Protein AF-A0A1X0QEI9-F1 (afdb_monomer_lite)

Organism: NCBI:txid1081669

Secondary structure (DSSP, 8-state):
--PPPPHHHHHHHHHHHHTT--HHHHHHHHT--HHHHHHHHHHHHTT--TT------------GGG--

Sequence (68 aa):
MSKQLSYELLVLINDNFLKGISQRMIAIKGGVSKTAVSNVKFKIDENIPITRKYGSGRPEKLNDDLKL

Foldseek 3Di:
DPDQDDPVLLVVLVVCVVVVHDLVVSCVVSVHDSVVSVVSVVCVVVVHPSPDDPDVPPPPPPPPVPPD

Radius of gyration: 16.99 Å; chains: 1; bounding box: 44×41×32 Å

pLDDT: mean 78.52, std 16.86, range [40.62, 95.12]

Structure (mmCIF, N/CA/C/O backbone):
data_AF-A0A1X0QEI9-F1
#
_entry.id   AF-A0A1X0QEI9-F1
#
loop_
_atom_site.group_PDB
_atom_site.id
_atom_site.type_symbol
_atom_site.label_atom_id
_atom_site.label_alt_id
_atom_site.label_comp_id
_atom_site.label_asym_id
_atom_site.label_entity_id
_atom_site.label_seq_id
_atom_site.pdbx_PDB_ins_code
_atom_site.Cartn_x
_atom_site.Cartn_y
_atom_site.Cartn_z
_atom_site.occupancy
_atom_site.B_iso_or_equiv
_atom_site.auth_seq_id
_atom_site.auth_comp_id
_atom_site.auth_asym_id
_atom_site.auth_atom_id
_atom_site.pdbx_PDB_model_num
ATOM 1 N N . MET A 1 1 ? 5.181 -9.322 16.253 1.00 40.62 1 MET A N 1
ATOM 2 C CA . MET A 1 1 ? 4.210 -9.942 15.322 1.00 40.62 1 MET A CA 1
ATOM 3 C C . MET A 1 1 ? 3.817 -8.918 14.261 1.00 40.62 1 MET A C 1
ATOM 5 O O . MET A 1 1 ? 2.887 -8.153 14.486 1.00 40.62 1 MET A O 1
ATOM 9 N N . SER A 1 2 ? 4.543 -8.828 13.140 1.00 55.03 2 SER A N 1
ATOM 10 C CA . SER A 1 2 ? 4.067 -8.025 12.007 1.00 55.03 2 SER A CA 1
ATOM 11 C C . SER A 1 2 ? 2.953 -8.811 11.316 1.00 55.03 2 SER A C 1
ATOM 13 O O . SER A 1 2 ? 3.196 -9.828 10.670 1.00 55.03 2 SER A O 1
ATOM 15 N N . LYS A 1 3 ? 1.700 -8.389 11.503 1.00 68.44 3 LYS A N 1
ATOM 16 C CA . LYS A 1 3 ? 0.601 -8.922 10.695 1.00 68.44 3 LYS A CA 1
ATOM 17 C C . LYS A 1 3 ? 0.817 -8.422 9.270 1.00 68.44 3 LYS A C 1
ATOM 19 O O . LYS A 1 3 ? 0.874 -7.216 9.037 1.00 68.44 3 LYS A O 1
ATOM 24 N N . GLN A 1 4 ? 1.024 -9.351 8.345 1.00 76.38 4 GLN A N 1
ATOM 25 C CA . GLN A 1 4 ? 1.146 -9.031 6.931 1.00 76.38 4 GLN A CA 1
ATOM 26 C C . GLN A 1 4 ? -0.203 -8.482 6.446 1.00 76.38 4 GLN A C 1
ATOM 28 O O . GLN A 1 4 ? -1.250 -8.994 6.843 1.00 76.38 4 GLN A O 1
ATOM 33 N N . LEU A 1 5 ? -0.181 -7.415 5.643 1.00 82.94 5 LEU A N 1
ATOM 34 C CA . LEU A 1 5 ? -1.408 -6.883 5.047 1.00 82.94 5 LEU A CA 1
ATOM 35 C C . LEU A 1 5 ? -2.014 -7.940 4.121 1.00 82.94 5 LEU A C 1
ATOM 37 O O . LEU A 1 5 ? -1.276 -8.633 3.414 1.00 82.94 5 LEU A O 1
ATOM 41 N N . SER A 1 6 ? -3.342 -8.060 4.131 1.00 85.62 6 SER A N 1
ATOM 42 C CA . SER A 1 6 ? -4.037 -8.941 3.196 1.00 85.62 6 SER A CA 1
ATOM 43 C C . SER A 1 6 ? -3.845 -8.445 1.764 1.00 85.62 6 SER A C 1
ATOM 45 O O . SER A 1 6 ? -3.667 -7.251 1.518 1.00 85.62 6 SER A O 1
ATOM 47 N N . TYR A 1 7 ? -3.890 -9.372 0.809 1.00 84.12 7 TYR A N 1
ATOM 48 C CA . TYR A 1 7 ? -3.762 -9.041 -0.607 1.00 84.12 7 TYR A CA 1
ATOM 49 C C . TYR A 1 7 ? -4.841 -8.049 -1.066 1.00 84.12 7 TYR A C 1
ATOM 51 O O . TYR A 1 7 ? -4.530 -7.062 -1.724 1.00 84.12 7 TYR A O 1
ATOM 59 N N . GLU A 1 8 ? -6.083 -8.249 -0.628 1.00 86.06 8 GLU A N 1
ATOM 60 C CA . GLU A 1 8 ? -7.214 -7.355 -0.909 1.00 86.06 8 GLU A CA 1
ATOM 61 C C . GLU A 1 8 ? -6.934 -5.915 -0.470 1.00 86.06 8 GLU A C 1
ATOM 63 O O . GLU A 1 8 ? -7.192 -4.963 -1.206 1.00 86.06 8 GLU A O 1
ATOM 68 N N . LEU A 1 9 ? -6.340 -5.746 0.714 1.00 88.56 9 LEU A N 1
ATOM 69 C CA . LEU A 1 9 ? -6.019 -4.429 1.240 1.00 88.56 9 LEU A CA 1
ATOM 70 C C . LEU A 1 9 ? -4.882 -3.761 0.454 1.00 88.56 9 LEU A C 1
ATOM 72 O O . LEU A 1 9 ? -4.879 -2.545 0.284 1.00 88.56 9 LEU A O 1
ATOM 76 N N . LEU A 1 10 ? -3.929 -4.544 -0.056 1.00 88.12 10 LEU A N 1
ATOM 77 C CA . LEU A 1 10 ? -2.855 -4.044 -0.915 1.00 88.12 10 LEU A CA 1
ATOM 78 C C . LEU A 1 10 ? -3.391 -3.547 -2.262 1.00 88.12 10 LEU A C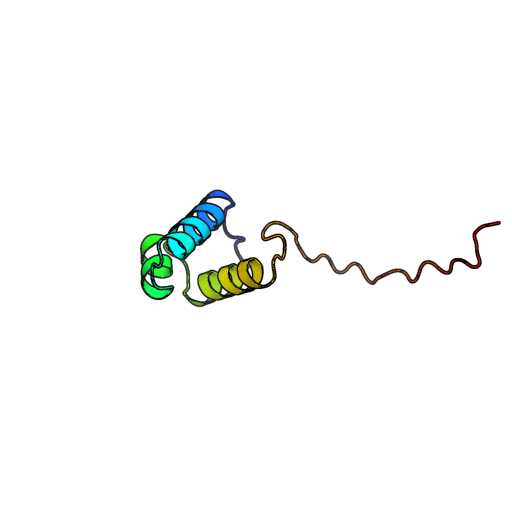 1
ATOM 80 O O . LEU A 1 10 ? -2.996 -2.467 -2.704 1.00 88.12 10 LEU A O 1
ATOM 84 N N . VAL A 1 11 ? -4.316 -4.293 -2.874 1.00 87.31 11 VAL A N 1
ATOM 85 C CA . VAL A 1 11 ? -5.011 -3.875 -4.104 1.00 87.31 11 VAL A CA 1
ATOM 86 C C . VAL A 1 11 ? -5.791 -2.585 -3.854 1.00 87.31 11 VAL A C 1
ATOM 88 O O . VAL A 1 11 ? -5.627 -1.615 -4.589 1.00 87.31 11 VAL A O 1
ATOM 91 N N . LEU A 1 12 ? -6.544 -2.518 -2.751 1.00 90.38 12 LEU A N 1
ATOM 92 C CA . LEU A 1 12 ? -7.300 -1.323 -2.379 1.00 90.38 12 LEU A CA 1
ATOM 93 C C . LEU A 1 12 ? -6.395 -0.096 -2.175 1.00 90.38 12 LEU A C 1
ATOM 95 O O . LEU A 1 12 ? -6.743 1.013 -2.582 1.00 90.38 12 LEU A O 1
ATOM 99 N N . ILE A 1 13 ? -5.233 -0.263 -1.536 1.00 90.88 13 ILE A N 1
ATOM 100 C CA . ILE A 1 13 ? -4.254 0.819 -1.368 1.00 90.88 13 ILE A CA 1
ATOM 101 C C . ILE A 1 13 ? -3.757 1.310 -2.736 1.00 90.88 13 ILE A C 1
ATOM 103 O O . ILE A 1 13 ? -3.712 2.522 -2.953 1.00 90.88 13 ILE A O 1
ATOM 107 N N . ASN A 1 14 ? -3.434 0.396 -3.655 1.00 89.62 14 ASN A N 1
ATOM 108 C CA . ASN A 1 14 ? -2.964 0.738 -4.998 1.00 89.62 14 ASN A CA 1
ATOM 109 C C . ASN A 1 14 ? -4.024 1.509 -5.802 1.00 89.62 14 ASN A C 1
ATOM 111 O O . ASN A 1 14 ? -3.742 2.585 -6.325 1.00 89.62 14 ASN A O 1
ATOM 115 N N . ASP A 1 15 ? -5.270 1.032 -5.811 1.00 92.06 15 ASP A N 1
ATOM 116 C CA . ASP A 1 15 ? -6.378 1.701 -6.502 1.00 92.06 15 ASP A CA 1
ATOM 117 C C . ASP A 1 15 ? -6.620 3.119 -5.977 1.00 92.06 15 ASP A C 1
ATOM 119 O O . ASP A 1 15 ? -6.909 4.043 -6.738 1.00 92.06 15 ASP A O 1
ATOM 123 N N . ASN A 1 16 ? -6.499 3.318 -4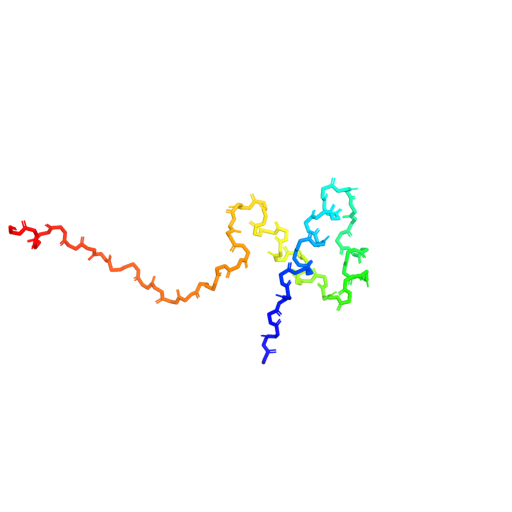.663 1.00 93.31 16 ASN A N 1
ATOM 124 C CA . ASN A 1 16 ? -6.646 4.643 -4.071 1.00 93.31 16 ASN A CA 1
ATOM 125 C C . ASN A 1 16 ? -5.485 5.578 -4.449 1.00 93.31 16 ASN A C 1
ATOM 127 O O . ASN A 1 16 ? -5.719 6.773 -4.635 1.00 93.31 16 ASN A O 1
ATOM 131 N N . PHE A 1 17 ? -4.261 5.060 -4.600 1.00 91.81 17 PHE A N 1
ATOM 132 C CA . PHE A 1 17 ? -3.141 5.847 -5.119 1.00 91.81 17 PHE A CA 1
ATOM 133 C C . PHE A 1 17 ? -3.345 6.251 -6.578 1.00 91.81 17 PHE A C 1
ATOM 135 O O . PHE A 1 17 ? -3.134 7.416 -6.905 1.00 91.81 17 PHE A O 1
ATOM 142 N N . LEU A 1 18 ? -3.834 5.340 -7.426 1.00 89.50 18 LEU A N 1
ATOM 143 C CA . LEU A 1 18 ? -4.180 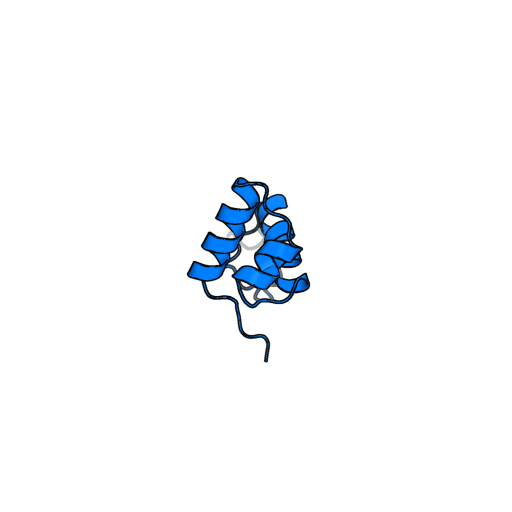5.646 -8.820 1.00 89.50 18 LEU A CA 1
ATOM 144 C C . LEU A 1 18 ? -5.275 6.718 -8.925 1.00 89.50 18 LEU A C 1
ATOM 146 O O . LEU A 1 18 ? -5.265 7.534 -9.840 1.00 89.50 18 LEU A O 1
ATOM 150 N N . LYS A 1 19 ? -6.184 6.771 -7.945 1.00 94.06 19 LYS A N 1
ATOM 151 C CA . LYS A 1 19 ? -7.217 7.813 -7.813 1.00 94.06 19 LYS A CA 1
ATOM 152 C C . LYS A 1 19 ? -6.702 9.128 -7.205 1.00 94.06 19 LYS A C 1
ATOM 154 O O . LYS A 1 19 ? -7.502 10.018 -6.930 1.00 94.06 19 LYS A O 1
ATOM 159 N N . GLY A 1 20 ? -5.399 9.253 -6.942 1.00 93.06 20 GLY A N 1
ATOM 160 C CA . GLY A 1 20 ? -4.789 10.461 -6.378 1.00 93.06 20 GLY A CA 1
ATOM 161 C C . GLY A 1 20 ? -5.133 10.719 -4.907 1.00 93.06 20 GLY A C 1
ATOM 162 O O . GLY A 1 20 ? -4.996 11.842 -4.422 1.00 93.06 20 GLY A O 1
ATOM 163 N N . ILE A 1 21 ? -5.597 9.706 -4.169 1.00 94.94 21 ILE A N 1
ATOM 164 C CA . ILE A 1 21 ? -5.983 9.869 -2.766 1.00 94.94 21 ILE A CA 1
ATOM 165 C C . ILE A 1 21 ? -4.734 9.987 -1.885 1.00 94.94 21 ILE A C 1
ATOM 167 O O . ILE A 1 21 ? -3.755 9.255 -2.033 1.00 94.94 21 ILE A O 1
ATOM 171 N N . SER A 1 22 ? -4.777 10.895 -0.907 1.00 94.00 22 SER A N 1
ATOM 172 C CA . SER A 1 22 ? -3.663 11.091 0.020 1.00 94.00 22 SER A CA 1
ATOM 173 C C . SER A 1 22 ? -3.417 9.864 0.909 1.00 94.00 22 SER A C 1
ATOM 175 O O . SER A 1 22 ? -4.348 9.216 1.393 1.00 94.00 22 SER A O 1
ATOM 177 N N . GLN A 1 23 ? -2.147 9.604 1.232 1.00 94.31 23 GLN A N 1
ATOM 178 C CA . GLN A 1 23 ? -1.740 8.505 2.122 1.00 94.31 23 GLN A CA 1
ATOM 179 C C . GLN A 1 23 ? -2.482 8.504 3.464 1.00 94.31 23 GLN A C 1
ATOM 181 O O . GLN A 1 23 ? -2.798 7.448 4.005 1.00 94.31 23 GLN A O 1
ATOM 186 N N . ARG A 1 24 ? -2.759 9.695 4.014 1.00 94.44 24 ARG A N 1
ATOM 187 C CA . ARG A 1 24 ? -3.481 9.845 5.284 1.00 94.44 24 ARG A CA 1
ATOM 188 C C . ARG A 1 24 ? -4.907 9.316 5.170 1.00 94.44 24 ARG A C 1
ATOM 190 O O . ARG A 1 24 ? -5.355 8.592 6.051 1.00 94.44 24 ARG A O 1
ATOM 197 N N . MET A 1 25 ? -5.599 9.659 4.088 1.00 95.12 25 MET A N 1
ATOM 198 C CA . MET A 1 25 ? -6.964 9.206 3.842 1.00 95.12 25 MET A CA 1
ATOM 199 C C . MET A 1 25 ? -7.006 7.693 3.589 1.00 95.12 25 MET A C 1
ATOM 201 O O . MET A 1 25 ? -7.891 7.014 4.098 1.00 95.12 25 MET A O 1
ATOM 205 N N . ILE A 1 26 ? -6.020 7.157 2.862 1.00 95.12 26 ILE A N 1
ATOM 206 C CA . ILE A 1 26 ? -5.873 5.713 2.625 1.00 95.12 26 ILE A CA 1
ATOM 207 C C . ILE A 1 26 ? -5.672 4.961 3.944 1.00 95.12 26 ILE A C 1
ATOM 209 O O . ILE A 1 26 ? -6.334 3.955 4.179 1.00 95.12 26 ILE A O 1
ATOM 213 N N . ALA A 1 27 ? -4.808 5.471 4.825 1.00 94.62 27 ALA A N 1
ATOM 214 C CA . ALA A 1 27 ? -4.560 4.884 6.139 1.00 94.62 27 ALA A CA 1
ATOM 215 C C . ALA A 1 27 ? -5.839 4.812 6.991 1.00 94.62 27 ALA A C 1
ATOM 217 O O . ALA A 1 27 ? -6.142 3.766 7.560 1.00 94.62 27 ALA A O 1
ATOM 218 N N . ILE A 1 28 ? -6.622 5.898 7.013 1.00 94.12 28 ILE A N 1
ATOM 219 C CA . ILE A 1 28 ? -7.903 5.958 7.733 1.00 94.12 28 ILE A CA 1
ATOM 220 C C . ILE A 1 28 ? -8.912 4.969 7.133 1.00 94.12 28 ILE A C 1
ATOM 222 O O . ILE A 1 28 ? -9.485 4.172 7.868 1.00 94.12 28 ILE A O 1
ATOM 226 N N . LYS A 1 29 ? -9.103 4.977 5.806 1.00 91.38 29 LYS A N 1
ATOM 227 C CA . LYS A 1 29 ? -10.067 4.094 5.123 1.00 91.38 29 LYS A CA 1
ATOM 228 C C . LYS A 1 29 ? -9.710 2.612 5.238 1.00 91.38 29 LYS A C 1
ATOM 230 O O . LYS A 1 29 ? -10.601 1.784 5.365 1.00 91.38 29 LYS A O 1
ATOM 235 N N . GLY A 1 30 ? -8.422 2.284 5.175 1.00 87.56 30 GLY A N 1
ATOM 236 C CA . GLY A 1 30 ? -7.926 0.912 5.262 1.00 87.56 30 GLY A CA 1
ATOM 237 C C . GLY A 1 30 ? -7.708 0.411 6.690 1.00 87.56 30 GLY A C 1
ATOM 238 O O . GLY A 1 30 ? -7.317 -0.738 6.858 1.00 87.56 30 GLY A O 1
ATOM 239 N N . GLY A 1 31 ? -7.892 1.247 7.718 1.00 92.31 31 GLY A N 1
ATOM 240 C CA . GLY A 1 31 ? -7.617 0.857 9.104 1.00 92.31 31 GLY A CA 1
ATOM 241 C C . GLY A 1 31 ? -6.159 0.438 9.341 1.00 92.31 31 GLY A C 1
ATOM 242 O O . GLY A 1 31 ? -5.887 -0.433 10.166 1.00 92.31 31 GLY A O 1
ATOM 243 N N . VAL A 1 32 ? -5.214 1.029 8.604 1.00 90.44 32 VAL A N 1
ATOM 244 C CA . VAL A 1 32 ? -3.781 0.703 8.671 1.00 90.44 32 VAL A CA 1
ATOM 245 C C . VAL A 1 32 ? -2.945 1.919 9.032 1.00 90.44 32 VAL A C 1
ATOM 247 O O . VAL A 1 32 ? -3.352 3.065 8.858 1.00 90.44 32 VAL A O 1
ATOM 250 N N . SER A 1 33 ? -1.731 1.682 9.527 1.00 92.25 33 SER A N 1
ATOM 251 C CA . SER A 1 33 ? -0.817 2.777 9.836 1.00 92.25 33 SER A CA 1
ATOM 252 C C . SER A 1 33 ? -0.365 3.500 8.565 1.00 92.25 33 SER A C 1
ATOM 254 O O . SER A 1 33 ? -0.168 2.899 7.505 1.00 92.25 33 SER A O 1
ATOM 256 N N . LYS A 1 34 ? -0.117 4.809 8.686 1.00 92.69 34 LYS A N 1
ATOM 257 C CA . LYS A 1 34 ? 0.445 5.616 7.593 1.00 92.69 34 LYS A CA 1
ATOM 258 C C . LYS A 1 34 ? 1.775 5.040 7.090 1.00 92.69 34 LYS A C 1
ATOM 260 O O . LYS A 1 34 ? 2.033 5.048 5.891 1.00 92.69 34 LYS A O 1
ATOM 265 N N . THR A 1 35 ? 2.589 4.492 7.992 1.00 91.62 35 THR A N 1
ATOM 266 C CA . THR A 1 35 ? 3.856 3.828 7.658 1.00 91.62 35 THR A CA 1
ATOM 267 C C . THR A 1 35 ? 3.643 2.611 6.762 1.00 91.62 35 THR A C 1
ATOM 269 O O . THR A 1 35 ? 4.365 2.441 5.786 1.00 91.62 35 THR A O 1
ATOM 272 N N . ALA A 1 36 ? 2.626 1.787 7.039 1.00 89.69 36 ALA A N 1
ATOM 273 C CA . ALA A 1 36 ? 2.312 0.632 6.204 1.00 89.69 36 ALA A CA 1
ATOM 274 C C . ALA A 1 36 ? 1.917 1.062 4.782 1.00 89.69 36 ALA A C 1
ATOM 276 O O . ALA A 1 36 ? 2.428 0.512 3.810 1.00 89.69 36 ALA A O 1
ATOM 277 N N . VAL A 1 37 ? 1.093 2.105 4.663 1.00 92.62 37 VAL A N 1
ATOM 278 C CA . VAL A 1 37 ? 0.711 2.702 3.372 1.00 92.62 37 VAL A CA 1
ATOM 279 C C . VAL A 1 37 ? 1.927 3.265 2.629 1.00 92.62 37 VAL A C 1
ATOM 281 O O . VAL A 1 37 ? 2.064 3.053 1.426 1.00 92.62 37 VAL A O 1
ATOM 284 N N . SER A 1 38 ? 2.843 3.935 3.334 1.00 92.38 38 SER A N 1
ATOM 285 C CA . SER A 1 38 ? 4.078 4.466 2.743 1.00 92.38 38 SER A CA 1
ATOM 286 C C . SER A 1 38 ? 4.993 3.358 2.216 1.00 92.38 38 SER A C 1
ATOM 288 O O . SER A 1 38 ? 5.537 3.488 1.124 1.00 92.38 38 SER A O 1
ATOM 290 N N . ASN A 1 39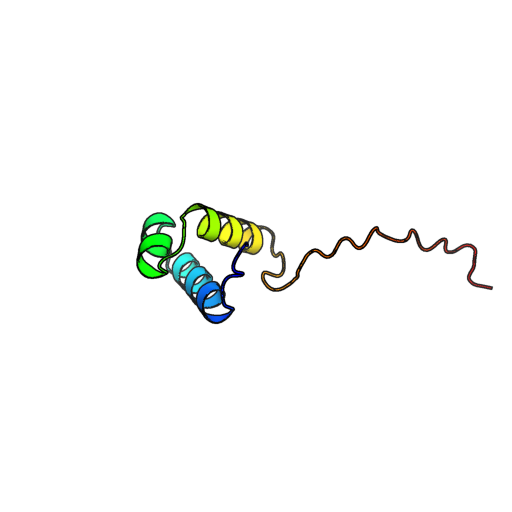 ? 5.129 2.251 2.949 1.00 89.50 39 ASN A N 1
ATOM 291 C CA . ASN A 1 39 ? 5.919 1.098 2.511 1.00 89.50 39 ASN A CA 1
ATOM 292 C C . ASN A 1 39 ? 5.318 0.431 1.268 1.00 89.50 39 ASN A C 1
ATOM 294 O O . ASN A 1 39 ? 6.053 -0.036 0.403 1.00 89.50 39 ASN A O 1
ATOM 298 N N . VAL A 1 40 ? 3.986 0.378 1.175 1.00 88.69 40 VAL A N 1
ATOM 299 C CA . VAL A 1 40 ? 3.298 -0.127 -0.021 1.00 88.69 40 VAL A CA 1
ATOM 300 C C . VAL A 1 40 ? 3.545 0.802 -1.205 1.00 88.69 40 VAL A C 1
ATOM 302 O O . VAL A 1 40 ? 3.914 0.316 -2.268 1.00 88.69 40 VAL A O 1
ATOM 305 N N . LYS A 1 41 ? 3.437 2.123 -1.007 1.00 90.06 41 LYS A N 1
ATOM 306 C CA . LYS A 1 41 ? 3.744 3.112 -2.048 1.00 90.06 41 LYS A CA 1
ATOM 307 C C . LYS A 1 41 ? 5.172 2.965 -2.568 1.00 90.06 41 LYS A C 1
ATOM 309 O O . LYS A 1 41 ? 5.360 2.873 -3.768 1.00 90.06 41 LYS A O 1
ATOM 314 N N . PHE A 1 42 ? 6.150 2.868 -1.668 1.00 89.94 42 PHE A N 1
ATOM 315 C CA . PHE A 1 42 ? 7.550 2.660 -2.037 1.00 89.94 42 PHE A CA 1
ATOM 316 C C . PHE A 1 42 ? 7.734 1.412 -2.911 1.00 89.94 42 PHE A C 1
ATOM 318 O O . PHE A 1 42 ? 8.407 1.462 -3.929 1.00 89.94 42 PHE A O 1
ATOM 325 N N . LYS A 1 43 ? 7.082 0.297 -2.559 1.00 87.1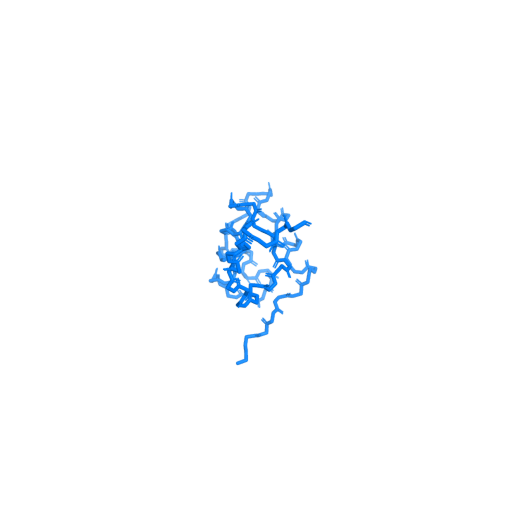9 43 LYS A N 1
ATOM 326 C CA . LYS A 1 43 ? 7.143 -0.924 -3.374 1.00 87.19 43 LYS A CA 1
ATOM 327 C C . LYS A 1 43 ? 6.488 -0.763 -4.747 1.00 87.19 43 LYS A C 1
ATOM 329 O O . LYS A 1 43 ? 6.989 -1.346 -5.696 1.00 87.19 43 LYS A O 1
ATOM 334 N N . ILE A 1 44 ? 5.391 -0.012 -4.849 1.00 86.19 44 ILE A N 1
ATOM 335 C CA . ILE A 1 44 ? 4.734 0.279 -6.133 1.00 86.19 44 ILE A CA 1
ATOM 336 C C . ILE A 1 44 ? 5.645 1.146 -7.007 1.00 86.19 44 ILE A C 1
ATOM 338 O O . ILE A 1 44 ? 5.865 0.804 -8.165 1.00 86.19 44 ILE A O 1
ATOM 342 N N . ASP A 1 45 ? 6.203 2.219 -6.439 1.00 87.75 45 ASP A N 1
ATOM 343 C CA . ASP A 1 45 ? 7.078 3.160 -7.147 1.00 87.75 45 ASP A CA 1
ATOM 344 C C . ASP A 1 45 ? 8.342 2.452 -7.683 1.00 87.75 45 ASP A C 1
ATOM 346 O O . ASP A 1 45 ? 8.739 2.668 -8.823 1.00 87.75 45 ASP A O 1
ATOM 350 N N . GLU A 1 46 ? 8.922 1.539 -6.897 1.00 86.94 46 GLU A N 1
ATOM 351 C CA . GLU A 1 46 ? 10.099 0.733 -7.266 1.00 86.94 46 GLU A CA 1
ATOM 352 C C . GLU A 1 46 ? 9.757 -0.532 -8.084 1.00 86.94 46 GLU A C 1
ATOM 354 O O . GLU A 1 46 ? 10.628 -1.359 -8.360 1.00 86.94 46 GLU A O 1
ATOM 359 N N . ASN A 1 47 ? 8.482 -0.735 -8.441 1.00 83.00 47 ASN A N 1
ATOM 360 C CA . ASN A 1 47 ? 7.980 -1.926 -9.138 1.00 83.00 47 ASN A CA 1
ATOM 361 C C . ASN A 1 47 ? 8.370 -3.261 -8.452 1.00 83.00 47 ASN A C 1
ATOM 363 O O . ASN A 1 47 ? 8.596 -4.296 -9.084 1.00 83.00 47 ASN A O 1
ATOM 367 N N . ILE A 1 48 ? 8.465 -3.240 -7.119 1.00 81.50 48 ILE A N 1
ATOM 368 C CA . ILE A 1 48 ? 8.802 -4.389 -6.281 1.00 81.50 48 ILE A CA 1
ATOM 369 C C . ILE A 1 48 ? 7.528 -5.201 -6.012 1.00 81.50 48 ILE A C 1
ATOM 371 O O . ILE A 1 48 ? 6.531 -4.652 -5.529 1.00 81.50 48 ILE A O 1
ATOM 375 N N . PRO A 1 49 ? 7.547 -6.535 -6.194 1.00 75.88 49 PRO A N 1
ATOM 376 C CA . PRO A 1 49 ? 6.380 -7.360 -5.919 1.00 75.88 49 PRO A CA 1
ATOM 377 C C . PRO A 1 49 ? 5.966 -7.275 -4.443 1.00 75.88 49 PRO A C 1
ATOM 379 O O . PRO A 1 49 ? 6.700 -7.669 -3.532 1.00 75.88 49 PRO A O 1
ATOM 382 N N . ILE A 1 50 ? 4.748 -6.794 -4.197 1.00 71.38 50 ILE A N 1
ATOM 383 C CA . ILE A 1 50 ? 4.226 -6.545 -2.846 1.00 71.38 50 ILE A CA 1
ATOM 384 C C . ILE A 1 50 ? 4.066 -7.858 -2.049 1.00 71.38 50 ILE A C 1
ATOM 386 O O . ILE A 1 50 ? 4.222 -7.871 -0.825 1.00 71.38 50 ILE A O 1
ATOM 390 N N . THR A 1 51 ? 3.834 -8.974 -2.749 1.00 65.44 51 THR A N 1
ATOM 391 C CA . THR A 1 51 ? 3.630 -10.327 -2.201 1.00 65.44 51 THR A CA 1
ATOM 392 C C . THR A 1 51 ? 4.920 -11.068 -1.853 1.00 65.44 51 THR A C 1
ATOM 394 O O . THR A 1 51 ? 4.875 -12.050 -1.108 1.00 65.44 51 THR A O 1
ATOM 397 N N . ARG A 1 52 ? 6.085 -10.627 -2.347 1.00 53.59 52 ARG A N 1
ATOM 398 C CA . ARG A 1 52 ? 7.335 -11.364 -2.140 1.00 53.59 52 ARG A CA 1
ATOM 399 C C . ARG A 1 52 ? 7.850 -11.095 -0.728 1.00 53.59 52 ARG A C 1
ATOM 401 O O . ARG A 1 52 ? 8.262 -9.982 -0.395 1.00 53.59 52 ARG A O 1
ATOM 408 N N . LYS A 1 53 ? 7.840 -12.126 0.123 1.00 54.56 53 LYS A N 1
ATOM 409 C CA . LYS A 1 53 ? 8.705 -12.130 1.305 1.00 54.56 53 LYS A CA 1
ATOM 410 C C . LYS A 1 53 ? 10.140 -12.100 0.783 1.00 54.56 53 LYS A C 1
ATOM 412 O O . LYS A 1 53 ? 10.543 -13.017 0.071 1.00 54.56 53 LYS A O 1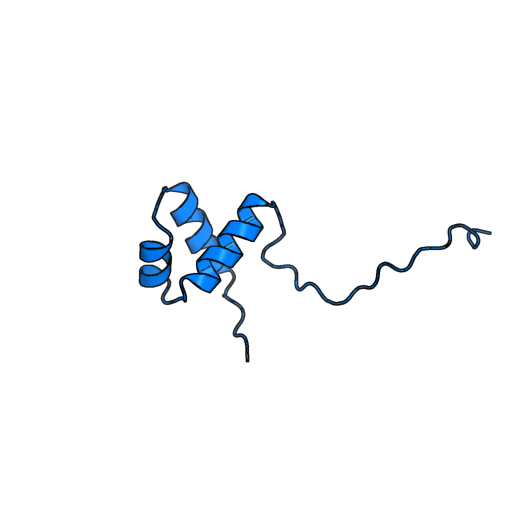
ATOM 417 N N . TYR A 1 54 ? 10.900 -11.067 1.134 1.00 49.41 54 TYR A N 1
ATOM 418 C CA . TYR A 1 54 ? 12.357 -11.143 1.089 1.00 49.41 54 TYR A CA 1
ATOM 419 C C . TYR A 1 54 ? 12.775 -12.141 2.175 1.00 49.41 54 TYR A C 1
ATOM 421 O O . TYR A 1 54 ? 13.079 -11.771 3.305 1.00 49.41 54 TYR A O 1
ATOM 429 N N . GLY A 1 55 ? 12.672 -13.432 1.861 1.00 47.12 55 GLY A N 1
ATOM 430 C CA . GLY A 1 55 ? 13.463 -14.446 2.536 1.00 47.12 55 GLY A CA 1
ATOM 431 C C . GLY A 1 55 ? 14.923 -14.164 2.213 1.00 47.12 55 GLY A C 1
ATOM 432 O O . GLY A 1 55 ? 15.237 -13.754 1.097 1.00 47.12 55 GLY A O 1
ATOM 433 N N . SER A 1 56 ? 15.782 -14.333 3.207 1.00 53.81 56 SER A N 1
ATOM 434 C CA . SER A 1 56 ? 17.232 -14.131 3.215 1.00 53.81 56 SER A CA 1
ATOM 435 C C . SER A 1 56 ? 17.984 -15.050 2.239 1.00 53.81 56 SER A C 1
ATOM 437 O O . SER A 1 56 ? 18.889 -15.782 2.634 1.00 53.81 56 SER A O 1
ATOM 439 N N . GLY A 1 57 ? 17.603 -15.043 0.964 1.00 53.12 57 GLY A N 1
ATOM 440 C CA . GLY A 1 57 ? 18.352 -15.654 -0.117 1.00 53.12 57 GLY A CA 1
ATOM 441 C C . GLY A 1 57 ? 19.594 -14.814 -0.341 1.00 53.12 57 GLY A C 1
ATOM 442 O O . GLY A 1 57 ? 19.593 -13.894 -1.155 1.00 53.12 57 GLY A O 1
ATOM 443 N N . ARG A 1 58 ? 20.643 -15.109 0.430 1.00 55.47 58 ARG A N 1
ATOM 444 C CA . ARG A 1 58 ? 22.019 -14.819 0.037 1.00 55.47 58 ARG A CA 1
ATOM 445 C C . ARG A 1 58 ? 22.110 -15.180 -1.450 1.00 55.47 58 ARG A C 1
ATOM 447 O O . ARG A 1 58 ? 21.757 -16.314 -1.772 1.00 55.47 58 ARG A O 1
ATOM 454 N N . PRO A 1 59 ? 22.494 -14.266 -2.355 1.00 56.59 59 PRO A N 1
ATOM 455 C CA . PRO A 1 59 ? 22.807 -14.691 -3.704 1.00 56.59 59 PRO A CA 1
ATOM 456 C C . PRO A 1 59 ? 23.940 -15.704 -3.552 1.00 56.59 59 PRO A C 1
ATOM 458 O O . PRO A 1 59 ? 25.048 -15.345 -3.143 1.00 56.59 59 PRO A O 1
ATOM 461 N N . GLU A 1 60 ? 23.651 -16.985 -3.775 1.00 56.16 60 GLU A N 1
ATOM 462 C CA . GLU A 1 60 ? 24.709 -17.921 -4.101 1.00 56.16 60 GLU A CA 1
ATOM 463 C C . GLU A 1 60 ? 25.332 -17.331 -5.356 1.00 56.16 60 GLU A C 1
ATOM 465 O O . GLU A 1 60 ? 24.691 -17.234 -6.403 1.00 56.16 60 GLU A O 1
ATOM 470 N N . LYS A 1 61 ? 26.563 -16.830 -5.218 1.00 57.53 61 LYS A N 1
ATOM 471 C CA . LYS A 1 61 ? 27.444 -16.715 -6.367 1.00 57.53 61 LYS A CA 1
ATOM 472 C C . LYS A 1 61 ? 27.495 -18.129 -6.928 1.00 57.53 61 LYS A C 1
ATOM 474 O O . LYS A 1 61 ? 28.184 -18.978 -6.369 1.00 57.53 61 LYS A O 1
ATOM 479 N N . LEU A 1 62 ? 26.683 -18.403 -7.944 1.00 55.72 62 LEU A N 1
ATOM 480 C CA . LEU A 1 62 ? 26.874 -19.559 -8.793 1.00 55.72 62 LEU A CA 1
ATOM 481 C C . LEU A 1 62 ? 28.259 -19.343 -9.390 1.00 55.72 62 LEU A C 1
ATOM 483 O O . LEU A 1 62 ? 28.434 -18.513 -10.277 1.00 55.72 62 LEU A O 1
ATOM 487 N N . ASN A 1 63 ? 29.262 -19.992 -8.801 1.00 56.25 63 ASN A N 1
ATOM 488 C CA . ASN A 1 63 ? 30.543 -20.156 -9.456 1.00 56.25 63 ASN A CA 1
ATOM 489 C C . ASN A 1 63 ? 30.230 -20.940 -10.731 1.00 56.25 63 ASN A C 1
ATOM 491 O O . ASN A 1 63 ? 29.941 -22.135 -10.671 1.00 56.25 63 ASN A O 1
ATOM 495 N N . ASP A 1 64 ? 30.240 -20.253 -11.871 1.00 60.09 64 ASP A N 1
ATOM 496 C CA . ASP A 1 64 ? 30.126 -20.877 -13.191 1.00 60.09 64 ASP A CA 1
ATOM 497 C C . ASP A 1 64 ? 31.295 -21.852 -13.471 1.00 60.09 64 ASP A C 1
ATOM 499 O O . ASP A 1 64 ? 31.225 -22.633 -14.414 1.00 60.09 64 ASP A O 1
ATOM 503 N N . ASP A 1 65 ? 32.309 -21.897 -12.597 1.00 58.66 65 ASP A N 1
ATOM 504 C CA . ASP A 1 65 ? 33.481 -22.783 -12.649 1.00 58.66 65 ASP A CA 1
ATOM 505 C C . ASP A 1 65 ? 33.180 -24.285 -12.427 1.00 58.66 65 ASP A C 1
ATOM 507 O O . ASP A 1 65 ? 34.090 -25.108 -12.484 1.00 58.66 65 ASP A O 1
ATOM 511 N N . LEU A 1 66 ? 31.927 -24.670 -12.153 1.00 56.25 66 LEU A N 1
ATOM 512 C CA . LEU A 1 66 ? 31.513 -26.069 -11.932 1.00 56.25 66 LEU A CA 1
ATOM 513 C C . LEU A 1 66 ? 30.560 -26.625 -13.002 1.00 56.25 66 LEU A C 1
ATOM 515 O O . LEU A 1 66 ? 30.060 -27.741 -12.850 1.00 56.25 66 LEU A O 1
ATOM 519 N N . LYS A 1 67 ? 30.319 -25.895 -14.098 1.00 48.53 67 LYS A N 1
ATOM 520 C CA . LYS A 1 67 ? 29.695 -26.480 -15.295 1.00 48.53 67 LYS A CA 1
ATOM 521 C C . LYS A 1 67 ? 30.755 -27.267 -16.075 1.00 48.53 67 LYS A C 1
ATOM 523 O O . LYS A 1 67 ? 31.358 -26.740 -17.006 1.00 48.53 67 LYS A O 1
ATOM 528 N N . LEU A 1 68 ? 31.002 -28.496 -15.616 1.00 45.31 68 LEU A N 1
ATOM 529 C CA . LEU A 1 68 ? 31.627 -29.573 -16.394 1.00 45.31 68 LEU A CA 1
ATOM 530 C C . LEU A 1 68 ? 30.718 -30.002 -17.550 1.00 45.31 68 LEU A C 1
ATOM 532 O O . LEU A 1 68 ? 29.484 -30.051 -17.333 1.00 45.31 68 LEU A O 1
#